Protein AF-A0A1B8X354-F1 (afdb_monomer)

pLDDT: mean 87.59, std 10.59, range [34.84, 97.19]

Foldseek 3Di:
DDDDDDLVLLLCLLVLLLVLLLLAQFWDDDPLFTDRPCLVLLVCLLVLCVPDPDLVNSLVSSLVSLVVCLVVDDPSSNRSSVSLNVVLVVLVVVDPDSVNSSVSSNSSSVSNSVLNVQLRVLVSPDPDLVSSLVSQLVVQCVSCVSNVNNVCSVVSSVSSSVSVVPHPPPD

Secondary structure (DSSP, 8-state):
-PPPPPHHHHHHHHHHHHHHHHTSPPPEEETTEEE-TTHHHHTTHHHHTTS-SSHHHHHHHHHHHHHHHGGGS-HHHHHHHHHHHHHHHHHHHH---HHHHHHHHHHHHHHHHHHHHHHHHHHHH-SSHHHHHHHHHHHHHHHHHTTT-GGGHHHHHHHHHHHHHT-TT--

Solvent-accessible surface area (backbone atoms only — not comparable to full-atom values): 9382 Å² total; per-residue (Å²): 133,88,83,82,71,54,56,68,58,47,35,50,36,54,52,53,12,53,58,43,45,69,40,38,61,58,60,41,79,58,87,80,39,38,45,43,88,64,48,80,75,52,69,55,53,70,53,37,51,64,76,36,90,53,36,61,58,6,49,53,44,28,53,50,58,54,55,65,45,45,93,76,41,56,75,41,49,29,51,23,47,52,50,48,53,51,51,48,54,49,42,61,71,75,34,89,48,45,61,56,31,42,49,52,53,50,49,27,53,48,49,21,53,48,53,53,54,49,51,24,50,43,62,45,73,39,95,43,72,65,54,31,51,53,52,49,41,54,55,45,36,63,59,26,53,77,41,79,39,56,87,51,33,66,61,52,40,54,57,56,53,46,37,62,73,72,42,92,80,79,118

Nearest PDB structures (foldseek):
  8hdu-assembly1_A  TM=3.606E-01  e=5.465E-01  synthetic construct
  2jsw-assembly1_A  TM=1.827E-01  e=2.491E+00  Mus musculus
  6gy8-assembly1_A  TM=2.038E-01  e=6.960E+00  Xenorhabdus nematophila ATCC 19061

Mean predicted aligned error: 5.33 Å

Radius of gyration: 16.47 Å; Cα contacts (8 Å, |Δi|>4): 166; chains: 1; bounding box: 39×31×46 Å

Sequence (171 aa):
MTVEFNRDELGSIVLDSYELMLEIPSPNKKGDKYEIPSRGKLKNLPEALREFVDPQSAILHFTKSASYFLPRSDAKLSDYLQMLLSKVQKIQREESDPEKARERIRYLIGYSNWSMDAVCNIFGMSASDQQVRERVHTMVNAELDLIDREKDVDIIVDKIMKWKSNNPRGR

Structure (mmCIF, N/CA/C/O backbone):
data_AF-A0A1B8X354-F1
#
_entry.id   AF-A0A1B8X354-F1
#
loop_
_atom_site.group_PDB
_atom_site.id
_atom_site.type_symbol
_atom_site.label_atom_id
_atom_site.label_alt_id
_atom_site.label_comp_id
_atom_site.label_asym_id
_atom_site.label_entity_id
_atom_site.label_seq_id
_atom_site.pdbx_PDB_ins_code
_atom_site.Cartn_x
_atom_site.Cartn_y
_atom_site.Cartn_z
_atom_site.occupancy
_atom_site.B_iso_or_equiv
_atom_site.auth_seq_id
_atom_site.auth_comp_id
_atom_site.auth_asym_id
_atom_site.auth_atom_id
_atom_site.pdbx_PDB_model_num
ATOM 1 N N . MET A 1 1 ? -7.377 -14.206 18.727 1.00 50.28 1 MET A N 1
ATOM 2 C CA . MET A 1 1 ? -8.469 -14.401 17.752 1.00 50.28 1 MET A CA 1
ATOM 3 C C . MET A 1 1 ? -7.932 -13.997 16.394 1.00 50.28 1 MET A C 1
ATOM 5 O O . MET A 1 1 ? -7.200 -13.019 16.339 1.00 50.28 1 MET A O 1
ATOM 9 N N . THR A 1 2 ? -8.209 -14.762 15.341 1.00 66.38 2 THR A N 1
ATOM 10 C CA . THR A 1 2 ? -7.849 -14.359 13.974 1.00 66.38 2 THR A CA 1
ATOM 11 C C . THR A 1 2 ? -8.878 -13.332 13.521 1.00 66.38 2 THR A C 1
ATOM 13 O O . THR A 1 2 ? -10.067 -13.634 13.524 1.00 66.38 2 THR A O 1
ATOM 16 N N . VAL A 1 3 ? -8.443 -12.111 13.212 1.00 79.94 3 VAL A N 1
ATOM 17 C CA . VAL A 1 3 ? -9.318 -11.098 12.611 1.00 79.94 3 VAL A CA 1
ATOM 18 C C . VAL A 1 3 ? -9.549 -11.490 11.155 1.00 79.94 3 VAL A C 1
ATOM 20 O O . VAL A 1 3 ? -8.589 -11.664 10.405 1.00 79.94 3 VAL A O 1
ATOM 23 N N . GLU A 1 4 ? -10.813 -11.643 10.773 1.00 83.69 4 GLU A N 1
ATOM 24 C CA . GLU A 1 4 ? -11.219 -11.913 9.396 1.00 83.69 4 GLU A CA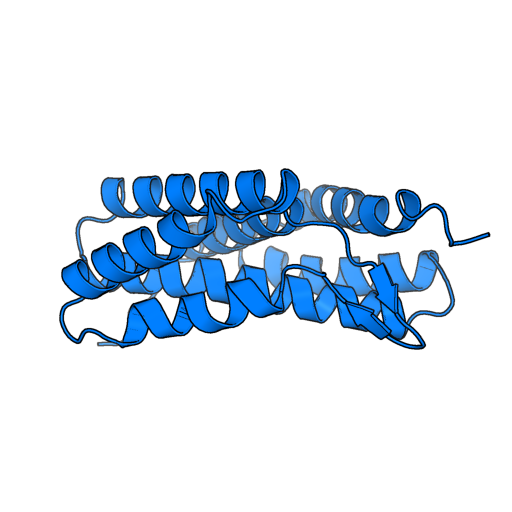 1
ATOM 25 C C . GLU A 1 4 ? -11.726 -10.626 8.745 1.00 83.69 4 GLU A C 1
ATOM 27 O O . GLU A 1 4 ? -12.476 -9.861 9.354 1.00 83.69 4 GLU A O 1
ATOM 32 N N . PHE A 1 5 ? -11.304 -10.394 7.503 1.00 87.75 5 PHE A N 1
ATOM 33 C CA . PHE A 1 5 ? -11.807 -9.309 6.672 1.00 87.75 5 PHE A CA 1
ATOM 34 C C . PHE A 1 5 ? -12.771 -9.874 5.650 1.00 87.75 5 PHE A C 1
ATOM 36 O O . PHE A 1 5 ? -12.454 -10.848 4.963 1.00 87.75 5 PHE A O 1
ATOM 43 N N . ASN A 1 6 ? -13.933 -9.244 5.519 1.00 90.75 6 ASN A N 1
ATOM 44 C CA . ASN A 1 6 ? -14.780 -9.535 4.375 1.00 90.75 6 ASN A CA 1
ATOM 45 C C . ASN A 1 6 ? -14.157 -8.950 3.091 1.00 90.75 6 ASN A C 1
ATOM 47 O O . ASN A 1 6 ? -13.206 -8.163 3.130 1.00 90.75 6 ASN A O 1
ATOM 51 N N . ARG A 1 7 ? -14.705 -9.344 1.939 1.00 89.62 7 ARG A N 1
ATOM 52 C CA . ARG A 1 7 ? -14.179 -8.950 0.627 1.00 89.62 7 ARG A CA 1
ATOM 53 C C . ARG A 1 7 ? -14.118 -7.433 0.432 1.00 89.62 7 ARG A C 1
ATOM 55 O O . ARG A 1 7 ? -13.118 -6.945 -0.082 1.00 89.62 7 ARG A O 1
ATOM 62 N N . ASP A 1 8 ? -15.135 -6.691 0.862 1.00 89.56 8 ASP A N 1
ATOM 63 C CA . ASP A 1 8 ? -15.172 -5.232 0.706 1.00 89.56 8 ASP A CA 1
ATOM 64 C C . ASP A 1 8 ? -14.124 -4.539 1.582 1.00 89.56 8 ASP A C 1
ATOM 66 O O . ASP A 1 8 ? -13.468 -3.588 1.151 1.00 89.56 8 ASP A O 1
ATOM 70 N N . GLU A 1 9 ? -13.923 -5.038 2.802 1.00 91.00 9 GLU A N 1
ATOM 71 C CA . GLU A 1 9 ? -12.893 -4.532 3.710 1.00 91.00 9 GLU A CA 1
ATOM 72 C C . GLU A 1 9 ? -11.497 -4.781 3.152 1.00 91.00 9 GLU A C 1
ATOM 74 O O . GLU A 1 9 ? -10.679 -3.861 3.103 1.00 91.00 9 GLU A O 1
ATOM 79 N N . LEU A 1 10 ? -11.244 -6.005 2.683 1.00 91.44 10 LEU A N 1
ATOM 80 C CA . LEU A 1 10 ? -9.996 -6.353 2.018 1.00 91.44 10 LEU A CA 1
ATOM 81 C C . LEU A 1 10 ? -9.802 -5.506 0.756 1.00 91.44 10 LEU A C 1
ATOM 83 O O . LEU A 1 10 ? -8.707 -5.004 0.517 1.00 91.44 10 LEU A O 1
ATOM 87 N N . GLY A 1 11 ? -10.877 -5.273 0.003 1.00 92.50 11 GLY A N 1
ATOM 88 C CA . GLY A 1 11 ? -10.856 -4.449 -1.193 1.00 92.50 11 GLY A CA 1
ATOM 89 C C . GLY A 1 11 ? -10.451 -3.006 -0.917 1.00 92.50 11 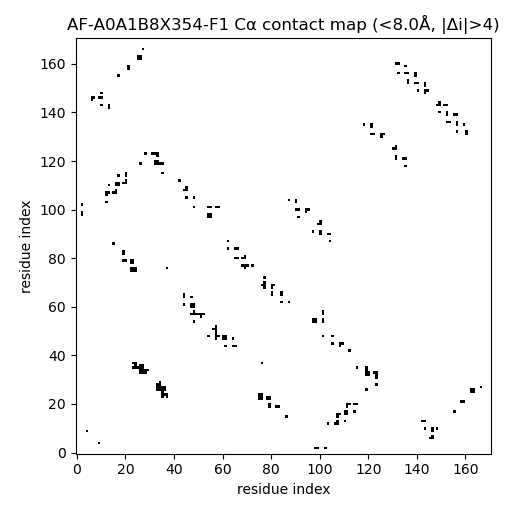GLY A C 1
ATOM 90 O O . GLY A 1 11 ? -9.598 -2.465 -1.620 1.00 92.50 11 GLY A O 1
ATOM 91 N N . SER A 1 12 ? -10.986 -2.396 0.147 1.00 92.75 12 SER A N 1
ATOM 92 C CA . SER A 1 12 ? -10.541 -1.065 0.579 1.00 92.75 12 SER A CA 1
ATOM 93 C C . SER A 1 12 ? -9.066 -1.075 0.961 1.00 92.75 12 SER A C 1
ATOM 95 O O . SER A 1 12 ? -8.343 -0.176 0.549 1.00 92.75 12 SER A O 1
ATOM 97 N N . ILE A 1 13 ? -8.604 -2.081 1.711 1.00 94.00 13 ILE A N 1
ATOM 98 C CA . ILE A 1 13 ? -7.211 -2.163 2.172 1.00 94.00 13 ILE A CA 1
ATOM 99 C C . ILE A 1 13 ? -6.240 -2.275 0.992 1.00 94.00 13 ILE A C 1
ATOM 101 O O . ILE A 1 13 ? -5.243 -1.555 0.960 1.00 94.00 13 ILE A O 1
ATOM 105 N N . VAL A 1 14 ? -6.523 -3.152 0.027 1.00 94.00 14 VAL A N 1
ATOM 106 C CA . VAL A 1 14 ? -5.663 -3.366 -1.146 1.00 94.00 14 VAL A CA 1
ATOM 107 C C . VAL A 1 14 ? -5.589 -2.093 -1.988 1.00 94.00 14 VAL A C 1
ATOM 109 O O . VAL A 1 14 ? -4.489 -1.627 -2.286 1.00 94.00 14 VAL A O 1
ATOM 112 N N . LEU A 1 15 ? -6.724 -1.462 -2.301 1.00 94.62 15 LEU A N 1
ATOM 113 C CA . LEU A 1 15 ? -6.738 -0.211 -3.068 1.00 94.62 15 LEU A CA 1
ATOM 114 C C . LEU A 1 15 ? -6.033 0.929 -2.320 1.00 94.62 15 LEU A C 1
ATOM 116 O O . LEU A 1 15 ? -5.180 1.612 -2.891 1.00 94.62 15 LEU A O 1
ATOM 120 N N . ASP A 1 16 ? -6.313 1.083 -1.024 1.00 95.38 16 ASP A N 1
ATOM 121 C CA . ASP A 1 16 ? -5.656 2.066 -0.165 1.00 95.38 16 ASP A CA 1
ATOM 122 C C . ASP A 1 16 ? -4.135 1.842 -0.108 1.00 95.38 16 ASP A C 1
ATOM 124 O O . ASP A 1 16 ? -3.370 2.808 -0.042 1.00 95.38 16 ASP A O 1
ATOM 128 N N . SER A 1 17 ? -3.681 0.586 -0.164 1.00 95.06 17 SER A N 1
ATOM 129 C CA . SER A 1 17 ? -2.258 0.241 -0.179 1.00 95.06 17 SER A CA 1
ATOM 130 C C . SER A 1 17 ? -1.571 0.632 -1.487 1.00 95.06 17 SER A C 1
ATOM 132 O O . SER A 1 17 ? -0.446 1.127 -1.444 1.00 95.06 17 SER A O 1
ATOM 134 N N . TYR A 1 18 ? -2.252 0.498 -2.630 1.00 94.62 18 TYR A N 1
ATOM 135 C CA . TYR A 1 18 ? -1.737 0.938 -3.926 1.00 94.62 18 TYR A CA 1
ATOM 136 C C . TYR A 1 18 ? -1.683 2.456 -4.032 1.00 94.62 18 TYR A C 1
ATOM 138 O O . TYR A 1 18 ? -0.686 2.997 -4.503 1.00 94.62 18 TYR A O 1
ATOM 146 N N . GLU A 1 19 ? -2.713 3.161 -3.562 1.00 93.94 19 GLU A N 1
ATOM 147 C CA . GLU A 1 19 ? -2.678 4.623 -3.472 1.00 93.94 19 GLU A CA 1
ATOM 148 C C . GLU A 1 19 ? -1.506 5.095 -2.615 1.00 93.94 19 GLU A C 1
ATOM 150 O O . GLU A 1 19 ? -0.743 5.964 -3.031 1.00 93.94 19 GLU A O 1
ATOM 155 N N . LEU A 1 20 ? -1.325 4.466 -1.451 1.00 92.75 20 LEU A N 1
ATOM 156 C CA . LEU A 1 20 ? -0.224 4.774 -0.554 1.00 92.75 20 LEU A CA 1
ATOM 157 C C . LEU A 1 20 ? 1.131 4.496 -1.216 1.00 92.75 20 LEU A C 1
ATOM 159 O O . LEU A 1 20 ? 2.023 5.341 -1.183 1.00 92.75 20 LEU A O 1
ATOM 163 N N . MET A 1 21 ? 1.282 3.324 -1.833 1.00 91.50 21 MET A N 1
ATOM 164 C CA . MET A 1 21 ? 2.488 2.939 -2.555 1.00 91.50 21 MET A CA 1
ATOM 165 C C . MET A 1 21 ? 2.844 3.984 -3.616 1.00 91.50 21 MET A C 1
ATOM 167 O O . MET A 1 21 ? 4.006 4.359 -3.724 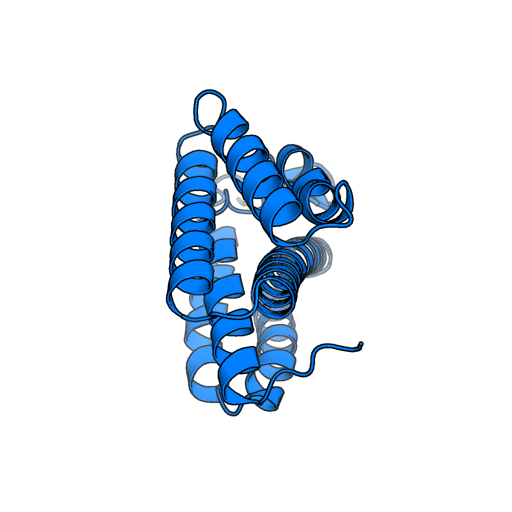1.00 91.50 21 MET A O 1
ATOM 171 N N . LEU A 1 22 ? 1.868 4.470 -4.385 1.00 91.19 22 LEU A N 1
ATOM 172 C CA . LEU A 1 22 ? 2.091 5.392 -5.500 1.00 91.19 22 LEU A CA 1
ATOM 173 C C . LEU A 1 22 ? 2.624 6.773 -5.082 1.00 91.19 22 LEU A C 1
ATOM 175 O O . LEU A 1 22 ? 3.210 7.461 -5.921 1.00 91.19 22 LEU A O 1
ATOM 179 N N . GLU A 1 23 ? 2.485 7.153 -3.809 1.00 89.69 23 GLU A N 1
ATOM 180 C CA . GLU A 1 23 ? 3.042 8.401 -3.272 1.00 89.69 23 GLU A CA 1
ATOM 181 C C . GLU A 1 23 ? 4.510 8.307 -2.847 1.00 89.69 23 GLU A C 1
ATOM 183 O O . GLU A 1 23 ? 5.165 9.335 -2.657 1.00 89.69 23 GLU A O 1
ATOM 188 N N . ILE A 1 24 ? 5.067 7.100 -2.716 1.00 87.56 24 ILE A N 1
ATOM 189 C CA . ILE A 1 24 ? 6.478 6.949 -2.360 1.00 87.56 24 ILE A CA 1
ATOM 190 C C . ILE A 1 24 ? 7.393 7.434 -3.502 1.00 87.56 24 ILE A C 1
ATOM 192 O O . ILE A 1 24 ? 7.005 7.377 -4.674 1.00 87.56 24 ILE A O 1
ATOM 196 N N . PRO A 1 25 ? 8.637 7.885 -3.216 1.00 84.56 25 PRO A N 1
ATOM 197 C CA . PRO A 1 25 ? 9.620 8.100 -4.271 1.00 84.56 25 PRO A CA 1
ATOM 198 C C . PRO A 1 25 ? 9.733 6.903 -5.223 1.00 84.56 25 PRO A C 1
ATOM 200 O O . PRO A 1 25 ? 9.922 5.768 -4.782 1.00 84.56 25 PRO A O 1
ATOM 203 N N . SER A 1 26 ? 9.668 7.170 -6.529 1.00 86.81 26 SER A N 1
ATOM 204 C CA . SER A 1 26 ? 9.757 6.135 -7.560 1.00 86.81 26 SER A CA 1
ATOM 205 C C . SER A 1 26 ? 11.046 5.306 -7.427 1.00 86.81 26 SER A C 1
ATOM 207 O O . SER A 1 26 ? 12.102 5.875 -7.117 1.00 86.81 26 SER A O 1
ATOM 209 N N . PRO A 1 27 ? 11.005 3.990 -7.714 1.00 89.19 27 PRO A N 1
ATOM 210 C CA . PRO A 1 27 ? 12.194 3.146 -7.701 1.00 89.19 27 PRO A CA 1
ATOM 211 C C . PRO A 1 27 ? 13.308 3.682 -8.610 1.00 89.19 27 PRO A C 1
ATOM 213 O O . PRO A 1 27 ? 13.079 4.031 -9.771 1.00 89.19 27 PRO A O 1
ATOM 216 N N . ASN A 1 28 ? 14.539 3.688 -8.102 1.00 87.19 28 ASN A N 1
ATOM 217 C CA . ASN A 1 28 ? 15.731 4.091 -8.842 1.00 87.19 28 ASN A CA 1
ATOM 218 C C . ASN A 1 28 ? 16.653 2.904 -9.083 1.00 87.19 28 ASN A C 1
ATOM 220 O O . ASN A 1 28 ? 16.858 2.075 -8.196 1.00 87.19 28 ASN A O 1
ATOM 224 N N . LYS A 1 29 ? 17.255 2.850 -10.274 1.00 85.75 29 LYS A N 1
ATOM 225 C CA . LYS A 1 29 ? 18.262 1.838 -10.588 1.00 85.75 29 LYS A CA 1
ATOM 226 C C . LYS A 1 29 ? 19.569 2.152 -9.854 1.00 85.75 29 LYS A C 1
ATOM 228 O O . LYS A 1 29 ? 20.109 3.253 -9.977 1.00 85.75 29 LYS A O 1
ATOM 233 N N . LYS A 1 30 ? 20.090 1.174 -9.119 1.00 82.25 30 LYS A N 1
ATOM 234 C CA . LYS A 1 30 ? 21.356 1.225 -8.386 1.00 82.25 30 LYS A CA 1
ATOM 235 C C . LYS A 1 30 ? 22.128 -0.068 -8.652 1.00 82.25 30 LYS A C 1
ATOM 237 O O . LYS A 1 30 ? 21.848 -1.114 -8.072 1.00 82.25 30 LYS A O 1
ATOM 242 N N . GLY A 1 31 ? 23.083 0.004 -9.580 1.00 81.19 31 GLY A N 1
ATOM 243 C CA . GLY A 1 31 ? 23.721 -1.190 -10.141 1.00 81.19 31 GLY A CA 1
ATOM 2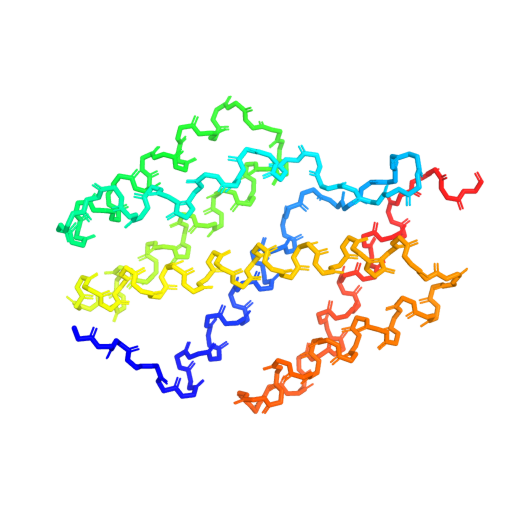44 C C . GLY A 1 31 ? 22.703 -2.037 -10.910 1.00 81.19 31 GLY A C 1
ATOM 245 O O . GLY A 1 31 ? 21.972 -1.508 -11.750 1.00 81.19 31 GLY A O 1
ATOM 246 N N . ASP A 1 32 ? 22.618 -3.324 -10.574 1.00 78.12 32 ASP A N 1
ATOM 247 C CA . ASP A 1 32 ? 21.711 -4.287 -11.219 1.00 78.12 32 ASP A CA 1
ATOM 248 C C . ASP A 1 32 ? 20.328 -4.380 -10.556 1.00 78.12 32 ASP A C 1
ATOM 250 O O . ASP A 1 32 ? 19.494 -5.187 -10.962 1.00 78.12 32 ASP A O 1
ATOM 254 N N . LYS A 1 33 ? 20.064 -3.571 -9.522 1.00 85.44 33 LYS A N 1
ATOM 255 C CA . LYS A 1 33 ? 18.816 -3.621 -8.751 1.00 85.44 33 LYS A CA 1
ATOM 256 C C . LYS A 1 33 ? 18.080 -2.291 -8.789 1.00 85.44 33 LYS A C 1
ATOM 258 O O . LYS A 1 33 ? 18.694 -1.231 -8.892 1.00 85.44 33 LYS A O 1
ATOM 263 N N . TYR A 1 34 ? 16.758 -2.353 -8.687 1.00 89.31 34 TYR A N 1
ATOM 264 C CA . TYR A 1 34 ? 15.938 -1.185 -8.390 1.00 89.31 34 TYR A CA 1
ATOM 265 C C . TYR A 1 34 ? 15.709 -1.106 -6.884 1.00 89.31 34 TYR A C 1
ATOM 267 O O . TYR A 1 34 ? 15.432 -2.113 -6.238 1.00 89.31 34 TYR A O 1
ATOM 275 N N . GLU A 1 35 ? 15.837 0.093 -6.329 1.00 88.75 35 GLU A N 1
ATOM 276 C CA . GLU A 1 35 ? 15.626 0.366 -4.911 1.00 88.75 35 GLU A CA 1
ATOM 277 C C . GLU A 1 35 ? 14.765 1.620 -4.756 1.00 88.75 35 GLU A C 1
ATOM 279 O O . GLU A 1 35 ? 14.942 2.605 -5.478 1.00 88.75 35 GLU A O 1
ATOM 284 N N . ILE A 1 36 ? 13.869 1.619 -3.771 1.00 86.81 36 ILE A N 1
ATOM 285 C CA . ILE A 1 36 ? 13.207 2.844 -3.321 1.00 86.81 36 ILE A CA 1
ATOM 286 C C . ILE A 1 36 ? 14.083 3.475 -2.227 1.00 86.81 36 ILE A C 1
ATOM 288 O O . ILE A 1 36 ? 14.260 2.857 -1.172 1.00 86.81 36 ILE A O 1
ATOM 292 N N . PRO A 1 37 ? 14.619 4.698 -2.419 1.00 80.12 37 PRO A N 1
ATOM 293 C CA . PRO A 1 37 ? 15.579 5.309 -1.489 1.00 80.12 37 PRO A CA 1
ATOM 294 C C . PRO A 1 37 ? 15.098 5.363 -0.032 1.00 80.12 37 PRO A C 1
ATOM 296 O O . PRO A 1 37 ? 15.878 5.193 0.906 1.00 80.12 37 PRO A O 1
ATOM 299 N N . SER A 1 38 ? 13.794 5.553 0.159 1.00 78.50 38 SER A N 1
ATOM 300 C CA . SER A 1 38 ? 13.167 5.711 1.472 1.00 78.50 38 SER A CA 1
ATOM 301 C C . SER A 1 38 ? 12.674 4.399 2.094 1.00 78.50 38 SER A C 1
ATOM 303 O O . SER A 1 38 ? 12.261 4.393 3.255 1.00 78.50 38 SER A O 1
ATOM 305 N N . ARG A 1 39 ? 12.789 3.260 1.392 1.00 81.00 39 ARG A N 1
ATOM 306 C CA . ARG A 1 39 ? 12.327 1.939 1.862 1.00 81.00 39 ARG A CA 1
ATOM 307 C C . ARG A 1 39 ? 12.933 1.547 3.206 1.00 81.00 39 ARG A C 1
ATOM 309 O O . ARG A 1 39 ? 12.232 1.049 4.086 1.00 81.00 39 ARG A O 1
ATOM 316 N N . GLY A 1 40 ? 14.223 1.829 3.394 1.00 75.38 40 GLY A N 1
ATOM 317 C CA . GLY A 1 40 ? 14.947 1.517 4.627 1.00 75.38 40 GLY A CA 1
ATOM 318 C C . GLY A 1 40 ? 14.414 2.241 5.868 1.00 75.38 40 GLY A C 1
ATOM 319 O O . GLY A 1 40 ? 14.564 1.719 6.970 1.00 75.38 40 GLY A O 1
ATOM 320 N N . LYS A 1 41 ? 13.762 3.400 5.696 1.00 75.06 41 LYS A N 1
ATOM 321 C CA . LYS A 1 41 ? 13.118 4.157 6.783 1.00 75.06 41 LYS A CA 1
ATOM 322 C C . LYS A 1 41 ? 11.742 3.586 7.146 1.00 75.06 41 LYS A C 1
ATOM 324 O O . LYS A 1 41 ? 11.321 3.699 8.289 1.00 75.06 41 LYS A O 1
ATOM 329 N N . LEU A 1 42 ? 11.068 2.939 6.193 1.00 78.06 42 LEU A N 1
ATOM 330 C CA . LEU A 1 42 ? 9.720 2.385 6.362 1.00 78.06 42 LEU A CA 1
ATOM 331 C C . LEU A 1 42 ? 9.709 0.934 6.860 1.00 78.06 42 LEU A C 1
ATOM 333 O O . LEU A 1 42 ? 8.698 0.472 7.378 1.00 78.06 42 LEU A O 1
ATOM 337 N N . LYS A 1 43 ? 10.821 0.200 6.731 1.00 73.56 43 LYS A N 1
ATOM 338 C CA . LYS A 1 43 ? 10.889 -1.237 7.059 1.00 73.56 43 LYS A CA 1
ATOM 339 C C . LYS A 1 43 ? 10.534 -1.580 8.515 1.00 73.56 43 LYS A C 1
ATOM 341 O O . LYS A 1 43 ? 10.093 -2.690 8.772 1.00 73.56 43 LYS A O 1
ATOM 346 N N . ASN A 1 44 ? 10.710 -0.634 9.439 1.00 76.25 44 ASN A N 1
ATOM 347 C CA . ASN A 1 44 ? 10.441 -0.831 10.867 1.00 76.25 44 ASN A CA 1
ATOM 348 C C . ASN A 1 44 ? 9.005 -0.445 11.263 1.00 76.25 44 ASN A C 1
ATOM 350 O O . ASN A 1 44 ? 8.592 -0.706 12.387 1.00 76.25 44 ASN A O 1
ATOM 354 N N . LEU A 1 45 ? 8.237 0.183 10.365 1.00 80.00 45 LEU A N 1
ATOM 355 C CA . LEU A 1 45 ? 6.863 0.600 10.647 1.00 80.00 45 LEU A CA 1
ATOM 356 C C . LEU A 1 45 ? 5.938 -0.569 11.039 1.00 80.00 45 LEU A C 1
ATOM 358 O O . LEU A 1 45 ? 5.165 -0.397 11.977 1.00 80.00 45 LEU A O 1
ATOM 362 N N . PRO A 1 46 ? 6.022 -1.762 10.416 1.00 82.25 46 PRO A N 1
ATOM 363 C CA . PRO 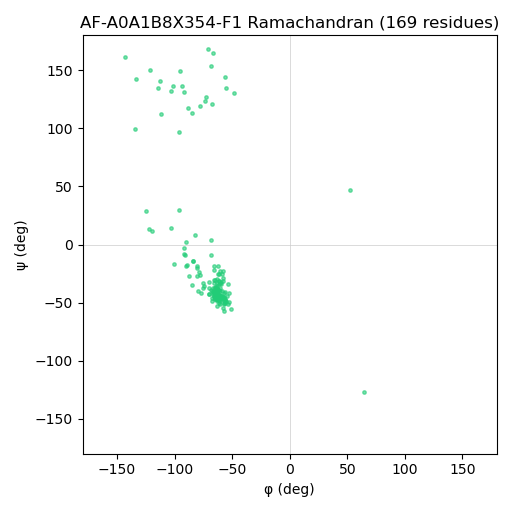A 1 46 ? 5.264 -2.924 10.880 1.00 82.25 46 PRO A CA 1
ATOM 364 C C . PRO A 1 46 ? 5.623 -3.366 12.305 1.00 82.25 46 PRO A C 1
ATOM 366 O O . PRO A 1 46 ? 4.747 -3.819 13.036 1.00 82.25 46 PRO A O 1
ATOM 369 N N . GLU A 1 47 ? 6.885 -3.219 12.719 1.00 81.69 47 GLU A N 1
ATOM 370 C CA . GLU A 1 47 ? 7.323 -3.603 14.069 1.00 81.69 47 GLU A CA 1
ATOM 371 C C . GLU A 1 47 ? 6.746 -2.672 15.140 1.00 81.69 47 GLU A C 1
ATOM 373 O O . GLU A 1 47 ? 6.369 -3.131 16.216 1.00 81.69 47 GLU A O 1
ATOM 378 N N . ALA A 1 48 ? 6.547 -1.392 14.812 1.00 83.44 48 ALA A N 1
ATOM 379 C CA . ALA A 1 48 ? 5.893 -0.432 15.702 1.00 83.44 48 ALA A CA 1
ATOM 380 C C . ALA A 1 48 ? 4.445 -0.834 16.071 1.00 83.44 48 ALA A C 1
ATOM 382 O O . ALA A 1 48 ? 3.941 -0.419 17.111 1.00 83.44 48 ALA A O 1
ATOM 383 N N . LEU A 1 49 ? 3.776 -1.666 15.257 1.00 85.94 49 LEU A N 1
ATOM 384 C CA . LEU A 1 49 ? 2.451 -2.225 15.573 1.00 85.94 49 LEU A CA 1
ATOM 385 C C . LEU A 1 49 ? 2.504 -3.481 16.454 1.00 85.94 49 LEU A C 1
ATOM 387 O O . LEU A 1 49 ? 1.468 -3.899 16.968 1.00 85.94 49 LEU A O 1
ATOM 391 N N . ARG A 1 50 ? 3.676 -4.107 16.603 1.00 84.00 50 ARG A N 1
ATOM 392 C CA . ARG A 1 50 ? 3.869 -5.346 17.376 1.00 84.00 50 ARG A CA 1
ATOM 393 C C . ARG A 1 50 ? 4.453 -5.111 18.763 1.00 84.00 50 ARG A C 1
ATOM 395 O O . ARG A 1 50 ? 4.381 -6.002 19.600 1.00 84.00 50 ARG A O 1
ATOM 402 N N . GLU A 1 51 ? 5.028 -3.936 18.999 1.00 85.94 51 GLU A N 1
ATOM 403 C CA . GLU A 1 51 ? 5.736 -3.611 20.241 1.00 85.94 51 GLU A CA 1
ATOM 404 C C . GLU A 1 51 ? 4.826 -3.631 21.482 1.00 85.94 51 GLU A C 1
ATOM 406 O O . GLU A 1 51 ? 5.275 -3.968 22.575 1.00 85.94 51 GLU A O 1
ATOM 411 N N . PHE A 1 52 ? 3.534 -3.330 21.315 1.00 87.62 52 PHE A N 1
ATOM 412 C CA . PHE A 1 52 ? 2.567 -3.273 22.411 1.00 87.62 52 PHE A CA 1
ATOM 413 C C . PHE A 1 52 ? 1.507 -4.369 22.281 1.00 87.62 52 PHE A C 1
ATOM 415 O O . PHE A 1 52 ? 0.917 -4.565 21.218 1.00 87.62 52 PHE A O 1
ATOM 422 N N . VAL A 1 53 ? 1.228 -5.048 23.401 1.00 87.19 53 VAL A N 1
ATOM 423 C CA . VAL A 1 53 ? 0.151 -6.050 23.496 1.00 87.19 53 VAL A CA 1
ATOM 424 C C . VAL A 1 53 ? -1.212 -5.383 23.304 1.00 87.19 53 VAL A C 1
ATOM 426 O O . VAL A 1 53 ? -2.033 -5.886 22.538 1.00 87.19 53 VAL A O 1
ATOM 429 N N . ASP A 1 54 ? -1.418 -4.237 23.962 1.00 92.12 54 ASP A N 1
ATOM 430 C CA . ASP A 1 54 ? -2.631 -3.427 23.843 1.00 92.12 54 ASP A CA 1
ATOM 431 C C . ASP A 1 54 ? -2.743 -2.803 22.434 1.00 92.12 54 ASP A C 1
ATOM 433 O O . ASP A 1 54 ? -1.850 -2.043 22.033 1.00 92.12 54 ASP A O 1
ATOM 437 N N . PRO A 1 55 ? -3.818 -3.082 21.670 1.00 91.62 55 PRO A N 1
ATOM 438 C CA . PRO A 1 55 ? -3.921 -2.634 20.283 1.00 91.62 55 PRO A CA 1
ATOM 439 C C . PRO A 1 55 ? -3.984 -1.116 20.139 1.00 91.62 55 PRO A C 1
ATOM 441 O O . PRO A 1 55 ? -3.374 -0.559 19.227 1.00 91.62 55 PRO A O 1
ATOM 444 N N . GLN A 1 56 ? -4.659 -0.427 21.060 1.00 91.06 56 GLN A N 1
ATOM 445 C CA . GLN A 1 56 ? -4.771 1.029 21.015 1.00 91.06 56 GLN A CA 1
ATOM 446 C C . GLN A 1 56 ? -3.407 1.696 21.233 1.00 91.06 56 GLN A C 1
ATOM 448 O O . GLN A 1 56 ? -3.034 2.626 20.513 1.00 91.06 56 GLN A O 1
ATOM 453 N N . SER A 1 57 ? -2.629 1.183 22.185 1.00 91.94 57 SER A N 1
ATOM 454 C CA . SER A 1 57 ? -1.257 1.613 22.447 1.00 91.94 57 SER A CA 1
ATOM 455 C C . SER A 1 57 ? -0.339 1.325 21.263 1.00 91.94 57 SER A C 1
ATOM 457 O O . SER A 1 57 ? 0.465 2.187 20.906 1.00 91.94 57 SER A O 1
ATOM 459 N N . ALA A 1 58 ? -0.496 0.176 20.599 1.00 92.25 58 ALA A N 1
ATOM 460 C CA . ALA A 1 58 ? 0.254 -0.155 19.389 1.00 92.25 58 ALA A CA 1
ATOM 461 C C . ALA A 1 58 ? -0.027 0.838 18.250 1.00 92.25 58 ALA A C 1
ATOM 463 O O . ALA A 1 58 ? 0.904 1.343 17.625 1.00 92.25 58 ALA A O 1
ATOM 464 N N . ILE A 1 59 ? -1.295 1.190 18.014 1.00 92.19 59 ILE A N 1
ATOM 465 C CA . ILE A 1 59 ? -1.675 2.171 16.985 1.00 92.19 59 ILE A CA 1
ATOM 466 C C . ILE A 1 59 ? -1.156 3.573 17.342 1.00 92.19 59 ILE A C 1
ATOM 468 O O . ILE A 1 59 ? -0.636 4.296 16.485 1.00 92.19 59 ILE A O 1
ATOM 472 N N . LEU A 1 60 ? -1.240 3.974 18.614 1.00 92.44 60 LEU A N 1
ATOM 473 C CA . LEU A 1 60 ? -0.689 5.249 19.074 1.00 92.44 60 LEU A CA 1
ATOM 474 C C . LEU A 1 60 ? 0.837 5.299 18.914 1.00 92.44 60 LEU A C 1
ATOM 476 O O . LEU A 1 60 ? 1.390 6.318 18.503 1.00 92.44 60 LEU A O 1
ATOM 480 N N . HIS A 1 61 ? 1.532 4.212 19.237 1.00 91.44 61 HIS A N 1
ATOM 481 C CA . HIS A 1 61 ? 2.973 4.133 19.051 1.00 91.44 61 HIS A CA 1
ATOM 482 C C . HIS A 1 61 ? 3.339 4.181 17.564 1.00 91.44 61 HIS A C 1
ATOM 484 O O . HIS A 1 61 ? 4.197 4.966 17.165 1.00 91.44 61 HIS A O 1
ATOM 490 N N . PHE A 1 62 ? 2.624 3.430 16.728 1.00 92.12 62 PHE A N 1
ATOM 491 C CA . PHE A 1 62 ? 2.776 3.458 15.281 1.00 92.12 62 PHE A CA 1
ATOM 492 C C . PHE A 1 62 ? 2.648 4.873 14.700 1.00 92.12 62 PHE A C 1
ATOM 494 O O . PHE A 1 62 ? 3.532 5.330 13.973 1.00 92.12 62 PHE A O 1
ATOM 501 N N . THR A 1 63 ? 1.579 5.594 15.045 1.00 92.00 63 THR A N 1
ATOM 502 C CA . THR A 1 63 ? 1.343 6.961 14.549 1.00 92.00 63 THR A CA 1
ATOM 503 C C . THR A 1 63 ? 2.433 7.929 15.003 1.00 92.00 63 THR A C 1
ATOM 505 O O . THR A 1 63 ? 2.891 8.745 14.199 1.00 92.00 63 THR A O 1
ATOM 508 N N . LYS A 1 64 ? 2.919 7.813 16.246 1.00 89.31 64 LYS A N 1
ATOM 509 C CA . LYS A 1 64 ? 4.070 8.588 16.742 1.00 89.31 64 LYS A CA 1
ATOM 510 C C . LYS A 1 64 ? 5.344 8.276 15.958 1.00 89.31 64 LYS A C 1
ATOM 512 O O . LYS A 1 64 ? 6.022 9.202 15.517 1.00 89.31 64 LYS A O 1
ATOM 517 N N . SER A 1 65 ? 5.636 6.997 15.740 1.00 87.50 65 SER A N 1
ATOM 518 C CA . SER A 1 65 ? 6.813 6.538 14.999 1.00 87.50 65 SER A CA 1
ATOM 519 C C . SER A 1 65 ? 6.784 6.984 13.536 1.00 87.50 65 SER A C 1
ATOM 521 O O . SER A 1 65 ? 7.787 7.481 13.033 1.00 87.50 65 SER A O 1
ATOM 523 N N . ALA A 1 66 ? 5.634 6.915 12.862 1.00 87.31 66 ALA A N 1
ATOM 524 C CA . ALA A 1 66 ? 5.474 7.444 11.507 1.00 87.31 66 ALA A CA 1
ATOM 525 C C . ALA A 1 66 ? 5.621 8.978 11.466 1.00 87.31 66 ALA A C 1
ATOM 527 O O . ALA A 1 66 ? 6.347 9.511 10.624 1.00 87.31 66 ALA A O 1
ATOM 528 N N . SER A 1 67 ? 5.007 9.690 12.417 1.00 86.31 67 SER A N 1
ATOM 529 C CA . SER A 1 67 ? 5.072 11.158 12.504 1.00 86.31 67 SER A CA 1
ATOM 530 C C . SER A 1 67 ? 6.481 11.674 12.799 1.00 86.31 67 SER A C 1
ATOM 532 O O . SER A 1 67 ? 6.858 12.744 12.330 1.00 86.31 67 SER A O 1
ATOM 534 N N . TYR A 1 68 ? 7.294 10.903 13.526 1.00 83.75 68 TYR A N 1
ATOM 535 C CA . TYR A 1 68 ? 8.694 11.233 13.797 1.00 83.75 68 TYR A CA 1
ATOM 536 C C . TYR A 1 68 ? 9.526 11.403 12.518 1.00 83.75 68 TYR A C 1
ATOM 538 O O . TYR A 1 68 ? 10.459 12.210 12.483 1.00 83.75 68 TYR A O 1
ATOM 546 N N . PHE A 1 69 ? 9.191 10.670 11.451 1.00 78.06 69 PHE A N 1
ATOM 547 C CA . PHE A 1 69 ? 9.916 10.746 10.186 1.00 78.06 69 PHE A CA 1
ATOM 548 C C . PHE A 1 69 ? 9.522 11.949 9.320 1.00 78.06 69 PHE A C 1
ATOM 550 O O . PHE A 1 69 ? 10.343 12.356 8.499 1.00 78.06 69 PHE A O 1
ATOM 557 N N . LEU A 1 70 ? 8.346 12.559 9.527 1.00 78.19 70 LEU A N 1
ATOM 558 C CA . LEU A 1 70 ? 7.864 13.712 8.746 1.00 78.19 70 LEU A CA 1
ATOM 559 C C . LEU A 1 70 ? 8.887 14.862 8.657 1.00 78.19 70 LEU A C 1
ATOM 561 O O . LEU A 1 70 ? 9.292 15.197 7.544 1.00 78.19 70 LEU A O 1
ATOM 565 N N . PRO A 1 71 ? 9.406 15.428 9.768 1.00 68.12 71 PRO A N 1
ATOM 566 C CA . PRO A 1 71 ? 10.340 16.559 9.704 1.00 68.12 71 PRO A CA 1
ATOM 567 C C . PRO A 1 71 ? 11.716 16.214 9.109 1.00 68.12 71 PRO A C 1
ATOM 569 O O . PRO A 1 71 ? 12.530 17.105 8.890 1.00 68.12 71 PRO A O 1
ATOM 572 N N . ARG A 1 72 ? 12.014 14.928 8.879 1.00 68.25 72 ARG A N 1
ATOM 573 C CA . ARG A 1 72 ? 13.313 14.426 8.386 1.00 68.25 72 ARG A CA 1
ATOM 574 C C . ARG A 1 72 ? 13.189 13.682 7.054 1.00 68.25 72 ARG A C 1
ATOM 576 O O . ARG A 1 72 ? 14.108 12.963 6.638 1.00 68.25 72 ARG A O 1
ATOM 583 N N . SER A 1 73 ? 12.026 13.791 6.429 1.00 76.31 73 SER A N 1
ATOM 584 C CA . SER A 1 73 ? 11.702 13.153 5.164 1.00 76.31 73 SER A CA 1
ATOM 585 C C . SER A 1 73 ? 11.945 14.114 4.004 1.00 76.31 73 SER A C 1
ATOM 587 O O . SER A 1 73 ? 11.853 15.330 4.161 1.00 76.31 73 SER A O 1
ATOM 589 N N . ASP A 1 74 ? 12.311 13.573 2.842 1.00 81.56 74 ASP A N 1
ATOM 590 C CA . ASP A 1 74 ? 12.202 14.336 1.599 1.00 81.56 74 ASP A CA 1
ATOM 591 C C . ASP A 1 74 ? 10.720 14.601 1.275 1.00 81.56 74 ASP A C 1
ATOM 593 O O . ASP A 1 74 ? 9.834 13.972 1.856 1.00 81.56 74 ASP A O 1
ATOM 597 N N . ALA A 1 75 ? 10.443 15.533 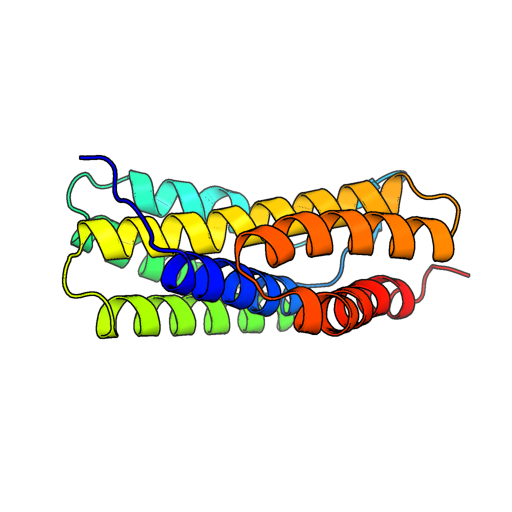0.356 1.00 81.12 75 ALA A N 1
ATOM 598 C CA . ALA A 1 75 ? 9.075 15.957 0.045 1.00 81.12 75 ALA A CA 1
ATOM 599 C C . ALA A 1 75 ? 8.144 14.777 -0.295 1.00 81.12 75 ALA A C 1
ATOM 601 O O . ALA A 1 75 ? 7.032 14.711 0.215 1.00 81.12 75 ALA A O 1
ATOM 602 N N . LYS A 1 76 ? 8.625 13.798 -1.071 1.00 81.38 76 LYS A N 1
ATOM 603 C CA . LYS A 1 76 ? 7.812 12.652 -1.493 1.00 81.38 76 LYS A CA 1
ATOM 604 C C . LYS A 1 76 ? 7.600 11.623 -0.384 1.00 81.38 76 LYS A C 1
ATOM 606 O O . LYS A 1 76 ? 6.516 11.070 -0.243 1.00 81.38 76 LYS A O 1
ATOM 611 N N . LEU A 1 77 ? 8.605 11.383 0.454 1.00 84.88 77 LEU A N 1
ATOM 612 C CA . LEU A 1 77 ? 8.425 10.575 1.658 1.00 84.88 77 LEU A CA 1
ATOM 613 C C . LEU A 1 77 ? 7.477 11.261 2.661 1.00 84.88 77 LEU A C 1
ATOM 615 O O . LEU A 1 77 ? 6.735 10.564 3.350 1.00 84.88 77 LEU A O 1
ATOM 619 N N . SER A 1 78 ? 7.468 12.594 2.730 1.00 87.25 78 SER A N 1
ATOM 620 C CA . SER A 1 78 ? 6.49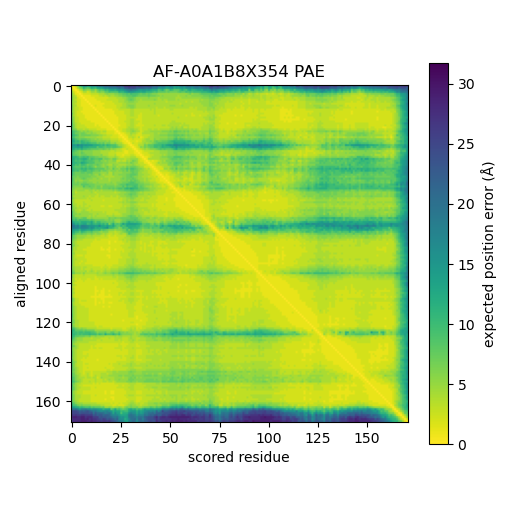4 13.348 3.528 1.00 87.25 78 SER A CA 1
ATOM 621 C C . SER A 1 78 ? 5.068 13.121 3.018 1.00 87.25 78 SER A C 1
ATOM 623 O O . SER A 1 78 ? 4.204 12.778 3.822 1.00 87.25 78 SER A O 1
ATOM 625 N N . ASP A 1 79 ? 4.838 13.208 1.700 1.00 89.38 79 ASP A N 1
ATOM 626 C CA . ASP A 1 79 ? 3.531 12.935 1.074 1.00 89.38 79 ASP A CA 1
ATOM 627 C C . ASP A 1 79 ? 3.026 11.525 1.431 1.00 89.38 79 ASP A C 1
ATOM 629 O O . ASP A 1 79 ? 1.908 11.360 1.927 1.00 89.38 79 ASP A O 1
ATOM 633 N N . TYR A 1 80 ? 3.891 10.514 1.280 1.00 90.69 80 TYR A N 1
ATOM 634 C CA . TYR A 1 80 ? 3.603 9.134 1.679 1.00 90.69 80 TYR A CA 1
ATOM 635 C C . TYR A 1 80 ? 3.207 9.030 3.159 1.00 90.69 80 TYR A C 1
ATOM 637 O O . TYR A 1 80 ? 2.198 8.414 3.501 1.00 90.69 80 TYR A O 1
ATOM 645 N N . LEU A 1 81 ? 3.996 9.623 4.062 1.00 91.06 81 LEU A N 1
ATOM 646 C CA . LEU A 1 81 ? 3.758 9.540 5.505 1.00 91.06 81 LEU A CA 1
ATOM 647 C C . LEU A 1 81 ? 2.472 10.268 5.916 1.00 91.06 81 LEU A C 1
ATOM 649 O O . LEU A 1 81 ? 1.745 9.774 6.777 1.00 91.06 81 LEU A O 1
ATOM 653 N N . GLN A 1 82 ? 2.161 11.407 5.297 1.00 92.44 82 GLN A N 1
ATOM 654 C CA . GLN A 1 82 ? 0.906 12.123 5.530 1.00 92.44 82 GLN A CA 1
ATOM 655 C C . GLN A 1 82 ? -0.296 11.304 5.057 1.00 92.44 82 GLN A C 1
ATOM 657 O O . GLN A 1 82 ? -1.272 11.171 5.799 1.00 92.44 82 GLN A O 1
ATOM 662 N N . MET A 1 83 ? -0.216 10.699 3.867 1.00 94.44 83 MET A N 1
ATOM 663 C CA . MET A 1 83 ? -1.274 9.828 3.356 1.00 94.44 83 MET A CA 1
ATOM 664 C C . MET A 1 83 ? -1.456 8.588 4.237 1.00 94.44 83 MET A C 1
ATOM 666 O O . MET A 1 83 ? -2.588 8.236 4.567 1.00 94.44 83 MET A O 1
ATOM 670 N N . LEU A 1 84 ? -0.362 7.968 4.686 1.00 94.19 84 LEU A N 1
ATOM 671 C CA . LEU A 1 84 ? -0.392 6.852 5.632 1.00 94.19 84 LEU A CA 1
ATOM 672 C C . LEU A 1 84 ? -1.119 7.240 6.921 1.00 94.19 84 LEU A C 1
ATOM 674 O O . LEU A 1 84 ? -2.041 6.543 7.337 1.00 94.19 84 LEU A O 1
ATOM 678 N N . LEU A 1 85 ? -0.743 8.363 7.538 1.00 94.31 85 LEU A N 1
ATOM 679 C CA . LEU A 1 85 ? -1.377 8.847 8.766 1.00 94.31 85 LEU A CA 1
ATOM 680 C C . LEU A 1 85 ? -2.860 9.173 8.552 1.00 94.31 85 LEU A C 1
ATOM 682 O O . LEU A 1 85 ? -3.680 8.839 9.404 1.00 94.31 85 LEU A O 1
ATOM 686 N N . SER A 1 86 ? -3.223 9.752 7.406 1.00 95.56 86 SER A N 1
ATOM 687 C CA . SER A 1 86 ? -4.619 10.015 7.042 1.00 95.56 86 SER A CA 1
ATOM 688 C C . SER A 1 86 ? -5.433 8.722 6.906 1.00 95.56 86 SER A C 1
ATOM 690 O O . SER A 1 86 ? -6.529 8.615 7.464 1.00 95.56 86 SER A O 1
ATOM 692 N N . LYS A 1 87 ? -4.881 7.697 6.243 1.00 95.31 87 LYS A N 1
ATOM 693 C CA . LYS A 1 87 ? -5.512 6.375 6.114 1.00 95.31 87 LYS A CA 1
ATOM 694 C C . LYS A 1 87 ? -5.633 5.670 7.469 1.00 95.31 87 LYS A C 1
ATOM 696 O O . LYS A 1 87 ? -6.681 5.104 7.760 1.00 95.31 87 LYS A O 1
ATOM 701 N N . VAL A 1 88 ? -4.636 5.786 8.351 1.00 94.50 88 VAL A N 1
ATOM 702 C CA . VAL A 1 88 ? -4.739 5.285 9.735 1.00 94.50 88 VAL A CA 1
ATOM 703 C C . VAL A 1 88 ? -5.845 6.000 10.514 1.00 94.50 88 VAL A C 1
ATOM 705 O O . VAL A 1 88 ? -6.663 5.338 11.147 1.00 94.50 88 VAL A O 1
ATOM 708 N N . GLN A 1 89 ? -5.942 7.327 10.423 1.00 94.50 89 GLN A N 1
ATOM 709 C CA . GLN A 1 89 ? -7.028 8.083 11.057 1.00 94.50 89 GLN A CA 1
ATOM 710 C C . GLN A 1 89 ? -8.407 7.717 10.496 1.00 94.50 89 GLN A C 1
ATOM 712 O O . GLN A 1 89 ? -9.392 7.716 11.231 1.00 94.50 89 GLN A O 1
ATOM 717 N N . LYS A 1 90 ? -8.512 7.422 9.196 1.00 94.75 90 LYS A N 1
ATOM 718 C CA . LYS A 1 90 ? -9.738 6.886 8.590 1.00 94.75 90 LYS A CA 1
ATOM 719 C C . LYS A 1 90 ? -10.094 5.533 9.215 1.00 94.75 90 LYS A C 1
ATOM 721 O O . LYS A 1 90 ? -11.201 5.402 9.726 1.00 94.75 90 LYS A O 1
ATOM 726 N N . ILE A 1 91 ? -9.145 4.596 9.287 1.00 94.38 91 ILE A N 1
ATOM 727 C CA . ILE A 1 91 ? -9.356 3.279 9.911 1.00 94.38 91 ILE A CA 1
ATOM 728 C C . ILE A 1 91 ? -9.832 3.425 11.362 1.00 94.38 91 ILE A C 1
ATOM 730 O O . ILE A 1 91 ? -10.820 2.804 11.729 1.00 94.38 91 ILE A O 1
ATOM 734 N N . GLN A 1 92 ? -9.194 4.278 12.168 1.00 93.44 92 GLN A N 1
ATOM 735 C CA . GLN A 1 92 ? -9.585 4.495 13.570 1.00 93.44 92 GLN A CA 1
ATOM 736 C C . GLN A 1 92 ? -10.968 5.144 13.744 1.00 93.44 92 GLN A C 1
ATOM 738 O O . GLN A 1 92 ? -11.550 5.050 14.820 1.00 93.44 92 GLN A O 1
ATOM 743 N N . ARG A 1 93 ? -11.483 5.842 12.724 1.00 93.31 93 ARG A N 1
ATOM 744 C CA . ARG A 1 93 ? -12.839 6.415 12.742 1.00 93.31 93 ARG A CA 1
ATOM 745 C C . ARG A 1 93 ? -13.901 5.408 12.316 1.00 93.31 93 ARG A C 1
ATOM 747 O O . ARG A 1 93 ? -15.023 5.484 12.802 1.00 93.31 93 ARG A O 1
ATOM 754 N N . GLU A 1 94 ? -13.561 4.525 11.384 1.00 91.56 94 GLU A N 1
ATOM 755 C CA . GLU A 1 94 ? -14.485 3.546 10.803 1.00 91.56 94 GLU A CA 1
ATOM 756 C C . GLU A 1 94 ? -14.556 2.243 11.604 1.00 91.56 94 GLU A C 1
ATOM 758 O O . GLU A 1 94 ? -15.576 1.562 11.562 1.00 91.56 94 GLU A O 1
ATOM 763 N N . GLU A 1 95 ? -13.488 1.888 12.320 1.00 92.56 95 GLU A N 1
ATOM 764 C CA . GLU A 1 95 ? -13.387 0.640 13.068 1.00 92.56 95 GLU A CA 1
ATOM 765 C C . GLU A 1 95 ? -13.376 0.906 14.575 1.00 92.56 95 GLU A C 1
ATOM 767 O O . GLU A 1 95 ? -12.434 1.484 15.120 1.00 92.56 95 GLU A O 1
ATOM 772 N N . SER A 1 96 ? -14.445 0.475 15.247 1.00 90.12 96 SER A N 1
ATOM 773 C CA . SER A 1 96 ? -14.605 0.629 16.694 1.00 90.12 96 SER A CA 1
ATOM 774 C C . SER A 1 96 ? -13.810 -0.394 17.499 1.00 90.12 96 SER A C 1
ATOM 776 O O . SER A 1 96 ? -13.534 -0.137 18.668 1.00 90.12 96 SER A O 1
ATOM 778 N N . ASP A 1 97 ? -13.469 -1.547 16.910 1.00 92.69 97 ASP A N 1
ATOM 779 C CA . ASP A 1 97 ? -12.641 -2.567 17.557 1.00 92.69 97 ASP A CA 1
ATOM 780 C C . ASP A 1 97 ? -11.141 -2.252 17.367 1.00 92.69 97 ASP A C 1
ATOM 782 O O . ASP A 1 97 ? -10.627 -2.348 16.247 1.00 92.69 97 ASP A O 1
ATOM 786 N N . PRO A 1 98 ? -10.395 -1.921 18.440 1.00 91.75 98 PRO A N 1
ATOM 787 C CA . PRO A 1 98 ? -8.969 -1.613 18.347 1.00 91.75 98 PRO A CA 1
ATOM 788 C C . PRO A 1 98 ? -8.121 -2.760 17.782 1.00 91.75 98 PRO A C 1
ATOM 790 O O . PRO A 1 98 ? -7.119 -2.504 17.111 1.00 91.75 98 PRO A O 1
ATOM 793 N N . GLU A 1 99 ? -8.501 -4.017 18.031 1.00 92.75 99 GLU A N 1
ATOM 794 C CA . GLU A 1 99 ? -7.790 -5.189 17.508 1.00 92.75 99 GLU A CA 1
ATOM 795 C C . GLU A 1 99 ? -7.945 -5.260 15.988 1.00 92.75 99 GLU A C 1
ATOM 797 O O . GLU A 1 99 ? -6.960 -5.355 15.250 1.00 92.75 99 GLU A O 1
ATOM 802 N N . LYS A 1 100 ? -9.180 -5.115 15.506 1.00 93.56 100 LYS A N 1
ATOM 803 C CA . LYS A 1 100 ? -9.478 -5.081 14.076 1.00 93.56 100 LYS A CA 1
ATOM 804 C C . LYS A 1 100 ? -8.873 -3.859 13.387 1.00 93.56 100 LYS A C 1
ATOM 806 O O . LYS A 1 100 ? -8.338 -3.989 12.286 1.00 93.56 100 LYS A O 1
ATOM 811 N N . ALA A 1 101 ? -8.861 -2.695 14.036 1.00 94.44 101 ALA A N 1
ATOM 812 C CA . ALA A 1 101 ? -8.191 -1.499 13.529 1.00 94.44 101 ALA A CA 1
ATOM 813 C C . ALA A 1 101 ? -6.677 -1.723 13.381 1.00 94.44 101 ALA A C 1
ATOM 815 O O . ALA A 1 101 ? -6.109 -1.421 12.328 1.00 94.44 101 ALA A O 1
ATOM 816 N N . ARG A 1 102 ? -6.024 -2.309 14.397 1.00 94.00 102 ARG A N 1
ATOM 817 C CA . ARG A 1 102 ? -4.598 -2.674 14.348 1.00 94.00 102 ARG A CA 1
ATOM 818 C C . ARG A 1 102 ? -4.317 -3.606 13.178 1.00 94.00 102 ARG A C 1
ATOM 820 O O . ARG A 1 102 ? -3.365 -3.385 12.430 1.00 94.00 102 ARG A O 1
ATOM 827 N N . GLU A 1 103 ? -5.154 -4.619 13.000 1.00 93.19 103 GLU A N 1
ATOM 828 C CA . GLU A 1 103 ? -5.025 -5.581 11.912 1.00 93.19 103 GLU A CA 1
ATOM 829 C C . GLU A 1 103 ? -5.212 -4.930 10.537 1.00 93.19 103 GLU A C 1
ATOM 831 O O . GLU A 1 103 ? -4.373 -5.126 9.660 1.00 93.19 103 GLU A O 1
ATOM 836 N N . ARG A 1 104 ? -6.207 -4.055 10.352 1.00 94.56 104 ARG A N 1
ATOM 837 C CA . ARG A 1 104 ? -6.375 -3.295 9.099 1.00 94.56 104 ARG A CA 1
ATOM 838 C C . ARG A 1 104 ? -5.137 -2.469 8.757 1.00 94.56 104 ARG A C 1
ATOM 840 O O . ARG A 1 104 ? -4.670 -2.500 7.620 1.00 94.56 104 ARG A O 1
ATOM 847 N N . ILE A 1 105 ? -4.572 -1.766 9.741 1.00 94.94 105 ILE A N 1
ATOM 848 C CA . ILE A 1 105 ? -3.350 -0.968 9.558 1.00 94.94 105 ILE A CA 1
ATOM 849 C C . ILE A 1 105 ? -2.170 -1.883 9.197 1.00 94.94 105 ILE A C 1
ATOM 851 O O . ILE A 1 105 ? -1.382 -1.559 8.306 1.00 94.94 105 ILE A O 1
ATOM 855 N N . ARG A 1 106 ? -2.066 -3.052 9.840 1.00 92.62 106 ARG A N 1
ATOM 856 C CA . ARG A 1 106 ? -1.032 -4.051 9.546 1.00 92.62 106 ARG A CA 1
ATOM 857 C C . ARG A 1 106 ? -1.109 -4.540 8.102 1.00 92.62 106 ARG A C 1
ATOM 859 O O . ARG A 1 106 ? -0.077 -4.575 7.435 1.00 92.62 106 ARG A O 1
ATOM 866 N N . TYR A 1 107 ? -2.301 -4.882 7.614 1.00 92.62 107 TYR A N 1
ATOM 867 C CA . TYR A 1 107 ? -2.491 -5.310 6.227 1.00 92.62 107 TYR A CA 1
ATOM 868 C C . TYR A 1 107 ? -2.226 -4.173 5.235 1.00 92.62 107 TYR A C 1
ATOM 870 O O . TYR A 1 107 ? -1.510 -4.395 4.264 1.00 92.62 107 TYR A O 1
ATOM 878 N N . LEU A 1 108 ? -2.695 -2.948 5.505 1.00 94.69 108 LEU A N 1
ATOM 879 C CA . LEU A 1 108 ? -2.430 -1.770 4.665 1.00 94.69 108 LEU A CA 1
ATOM 880 C C . LEU A 1 108 ? -0.927 -1.568 4.413 1.00 94.69 108 LEU A C 1
ATOM 882 O O . LEU A 1 108 ? -0.486 -1.390 3.278 1.00 94.69 108 LEU A O 1
ATOM 886 N N . ILE A 1 109 ? -0.128 -1.609 5.480 1.00 92.00 109 ILE A N 1
ATOM 887 C CA . ILE A 1 109 ? 1.326 -1.422 5.392 1.00 92.00 109 ILE A CA 1
ATOM 888 C C . ILE A 1 109 ? 1.997 -2.661 4.802 1.00 92.00 109 ILE A C 1
ATOM 890 O O . ILE A 1 109 ? 2.980 -2.534 4.073 1.00 92.00 109 ILE A O 1
ATOM 894 N N . GLY A 1 110 ? 1.484 -3.851 5.124 1.00 90.88 110 GLY A N 1
ATOM 895 C CA . GLY A 1 110 ? 1.953 -5.124 4.589 1.00 90.88 110 GLY A CA 1
ATOM 896 C C . GLY A 1 110 ? 1.862 -5.165 3.068 1.00 90.88 110 GLY A C 1
ATOM 897 O O . GLY A 1 110 ? 2.890 -5.351 2.420 1.00 90.88 110 GLY A O 1
ATOM 898 N N . TYR A 1 111 ? 0.675 -4.905 2.514 1.00 92.00 111 TYR A N 1
ATOM 899 C CA . TYR A 1 111 ? 0.455 -4.831 1.069 1.00 92.00 111 TYR A CA 1
ATOM 900 C C . TYR A 1 111 ? 1.296 -3.733 0.427 1.00 92.00 111 TYR A C 1
ATOM 902 O O . TYR A 1 111 ? 2.037 -4.017 -0.503 1.00 92.00 111 TYR A O 1
ATOM 910 N N . SER A 1 112 ? 1.297 -2.515 0.983 1.00 92.12 112 SER A N 1
ATOM 911 C CA . SER A 1 112 ? 2.118 -1.418 0.447 1.00 92.12 112 SER A CA 1
ATOM 912 C C . SER A 1 112 ? 3.599 -1.815 0.355 1.00 92.12 112 SER A C 1
ATOM 914 O O . SER A 1 112 ? 4.224 -1.683 -0.697 1.00 92.12 112 SER A O 1
ATOM 916 N N . ASN A 1 113 ? 4.168 -2.385 1.425 1.00 90.00 113 ASN A N 1
ATOM 917 C CA . ASN A 1 113 ? 5.557 -2.849 1.439 1.00 90.00 113 ASN A CA 1
ATOM 918 C C . ASN A 1 113 ? 5.822 -3.987 0.451 1.00 90.00 113 ASN A C 1
ATOM 920 O O . ASN A 1 113 ? 6.856 -3.977 -0.218 1.00 90.00 113 ASN A O 1
ATOM 924 N N . TRP A 1 114 ? 4.916 -4.958 0.376 1.00 90.94 114 TRP A N 1
ATOM 925 C CA . TRP A 1 114 ? 5.049 -6.092 -0.526 1.00 90.94 114 TRP A CA 1
ATOM 926 C C . TRP A 1 114 ? 5.002 -5.647 -1.990 1.00 90.94 114 TRP A C 1
ATOM 928 O O . TRP A 1 114 ? 5.906 -5.988 -2.754 1.00 90.94 114 TRP A O 1
ATOM 938 N N . SER A 1 115 ? 4.036 -4.804 -2.359 1.00 92.19 115 SER A N 1
ATOM 939 C CA . SER A 1 115 ? 3.889 -4.275 -3.717 1.00 92.19 115 SER A CA 1
ATOM 940 C C . SER A 1 115 ? 5.085 -3.407 -4.113 1.00 92.19 115 SER A C 1
ATOM 942 O O . SER A 1 115 ? 5.587 -3.525 -5.230 1.00 92.19 115 SER A O 1
ATOM 944 N N . MET A 1 116 ? 5.629 -2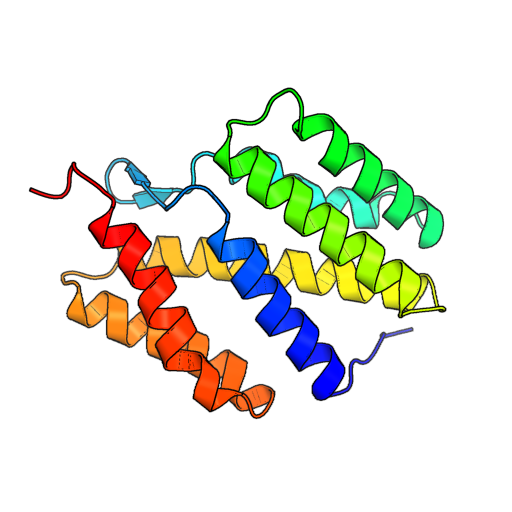.607 -3.188 1.00 91.25 116 MET A N 1
ATOM 945 C CA . MET A 1 116 ? 6.875 -1.861 -3.407 1.00 91.25 116 MET A CA 1
ATOM 946 C C . MET A 1 116 ? 8.052 -2.775 -3.773 1.00 91.25 116 MET A C 1
ATOM 948 O O . MET A 1 116 ? 8.756 -2.523 -4.757 1.00 91.25 116 MET A O 1
ATOM 952 N N . ASP A 1 117 ? 8.267 -3.834 -2.991 1.00 91.06 117 ASP A N 1
ATOM 953 C CA . ASP A 1 117 ? 9.371 -4.773 -3.202 1.00 91.06 117 ASP A CA 1
ATOM 954 C C . ASP A 1 117 ? 9.170 -5.580 -4.497 1.00 91.06 117 ASP A C 1
ATOM 956 O O . ASP A 1 117 ? 10.111 -5.774 -5.273 1.00 91.06 117 ASP A O 1
ATOM 960 N N . ALA A 1 118 ? 7.932 -5.990 -4.781 1.00 93.12 118 ALA A N 1
ATOM 961 C CA . ALA A 1 118 ? 7.567 -6.701 -5.998 1.00 93.12 118 ALA A CA 1
ATOM 962 C C . ALA A 1 118 ? 7.808 -5.849 -7.254 1.00 93.12 118 ALA A C 1
ATOM 964 O O . ALA A 1 118 ? 8.448 -6.320 -8.195 1.00 93.12 118 ALA A O 1
ATOM 965 N N . VAL A 1 119 ? 7.398 -4.575 -7.255 1.00 93.62 119 VAL A N 1
ATOM 966 C CA . VAL A 1 119 ? 7.647 -3.655 -8.378 1.00 93.62 119 VAL A CA 1
ATOM 967 C C . VAL A 1 119 ? 9.146 -3.446 -8.605 1.00 93.62 119 VAL A C 1
ATOM 969 O O . VAL A 1 119 ? 9.599 -3.500 -9.749 1.00 93.62 119 VAL A O 1
ATOM 972 N N . CYS A 1 120 ? 9.942 -3.276 -7.543 1.00 92.00 120 CYS A N 1
ATOM 973 C CA . CYS A 1 120 ? 11.401 -3.165 -7.665 1.00 92.00 120 CYS A CA 1
ATOM 974 C C . CYS A 1 120 ? 12.016 -4.411 -8.321 1.00 92.00 120 CYS A C 1
ATOM 976 O O . CYS A 1 120 ? 12.846 -4.297 -9.227 1.00 92.00 120 CYS A O 1
ATOM 978 N N . ASN A 1 121 ? 11.574 -5.602 -7.914 1.00 93.06 121 ASN A N 1
ATOM 979 C CA . ASN A 1 121 ? 12.031 -6.857 -8.505 1.00 93.06 121 ASN A CA 1
ATOM 980 C C . ASN A 1 121 ? 11.623 -6.976 -9.979 1.00 93.06 121 ASN A C 1
ATOM 982 O O . ASN A 1 121 ? 12.457 -7.308 -10.822 1.00 93.06 121 ASN A O 1
ATOM 986 N N . ILE A 1 122 ? 10.372 -6.647 -10.319 1.00 94.06 122 ILE A N 1
ATOM 987 C CA . ILE A 1 122 ? 9.885 -6.671 -11.704 1.00 94.06 122 ILE A CA 1
ATOM 988 C C . ILE A 1 122 ? 10.699 -5.712 -12.578 1.00 94.06 122 ILE A C 1
ATOM 990 O O . ILE A 1 122 ? 11.099 -6.085 -13.684 1.00 94.06 122 ILE A O 1
ATOM 994 N N . PHE A 1 123 ? 10.994 -4.505 -12.088 1.00 92.25 123 PHE A N 1
ATOM 995 C CA . PHE A 1 123 ? 11.802 -3.526 -12.816 1.00 92.25 123 PHE A CA 1
ATOM 996 C C . PHE A 1 123 ? 13.232 -4.025 -13.055 1.00 92.25 123 PHE A C 1
ATOM 998 O O . PHE A 1 123 ? 13.780 -3.784 -14.129 1.00 92.25 123 PHE A O 1
ATOM 1005 N N . GLY A 1 124 ? 13.825 -4.739 -12.093 1.00 88.44 124 GLY A N 1
ATOM 1006 C CA . GLY A 1 124 ? 15.179 -5.291 -12.210 1.00 88.44 124 GLY A CA 1
ATOM 1007 C C . GLY A 1 124 ? 15.294 -6.518 -13.118 1.00 88.44 124 GLY A C 1
ATOM 1008 O O . GLY A 1 124 ? 16.315 -6.690 -13.775 1.00 88.44 124 GLY A O 1
ATOM 1009 N N . MET A 1 125 ? 14.264 -7.366 -13.176 1.00 89.25 125 MET A N 1
ATOM 1010 C CA . MET A 1 125 ? 14.298 -8.629 -13.931 1.00 89.25 125 MET A CA 1
ATOM 1011 C C . MET A 1 125 ? 13.857 -8.506 -15.395 1.00 89.25 125 MET A C 1
ATOM 1013 O O . MET A 1 125 ? 14.087 -9.423 -16.181 1.00 89.25 125 MET A O 1
ATOM 1017 N N . SER A 1 126 ? 13.171 -7.423 -15.758 1.00 86.88 126 SER A N 1
ATOM 1018 C CA . SER A 1 126 ? 12.537 -7.293 -17.073 1.00 86.88 126 SER A CA 1
ATOM 1019 C C . SER A 1 126 ? 13.462 -6.624 -18.085 1.00 86.88 126 SER A C 1
ATOM 1021 O O . SER A 1 126 ? 14.002 -5.548 -17.831 1.00 86.88 126 SER A O 1
ATOM 1023 N N . ALA A 1 127 ? 13.588 -7.222 -19.271 1.00 81.56 127 ALA A N 1
ATOM 1024 C CA . ALA A 1 127 ? 14.454 -6.718 -20.336 1.00 81.56 127 ALA A CA 1
ATOM 1025 C C . ALA A 1 127 ? 13.823 -5.566 -21.142 1.00 81.56 127 ALA A C 1
ATOM 1027 O O . ALA A 1 127 ? 14.534 -4.833 -21.826 1.00 81.56 127 ALA A O 1
ATOM 1028 N N . SER A 1 128 ? 12.499 -5.393 -21.076 1.00 88.50 128 SER A N 1
ATOM 1029 C CA . SER A 1 128 ? 11.764 -4.363 -21.819 1.00 88.50 128 SER A CA 1
ATOM 1030 C C . SER A 1 128 ? 10.605 -3.775 -21.012 1.00 88.50 128 SER A C 1
ATOM 1032 O O . SER A 1 128 ? 10.135 -4.373 -20.044 1.00 88.50 128 SER A O 1
ATOM 1034 N N . ASP A 1 129 ? 10.120 -2.599 -21.417 1.00 90.06 129 ASP A N 1
ATOM 1035 C CA . ASP A 1 129 ? 8.941 -1.958 -20.810 1.00 90.06 129 ASP A CA 1
ATOM 1036 C C . ASP A 1 129 ? 7.672 -2.792 -20.989 1.00 90.06 129 ASP A C 1
ATOM 1038 O O . ASP A 1 129 ? 6.843 -2.838 -20.084 1.00 90.06 129 ASP A O 1
ATOM 1042 N N . GLN A 1 130 ? 7.565 -3.513 -22.107 1.00 93.25 130 GLN A N 1
ATOM 1043 C CA . GLN A 1 130 ? 6.472 -4.449 -22.356 1.00 93.25 130 GLN A CA 1
ATOM 1044 C C . GLN A 1 130 ? 6.460 -5.580 -21.316 1.00 93.25 130 GLN A C 1
ATOM 1046 O O . GLN A 1 130 ? 5.430 -5.831 -20.697 1.00 93.25 130 GLN A O 1
ATOM 1051 N N . GLN A 1 131 ? 7.618 -6.195 -21.043 1.00 93.88 131 GLN A N 1
ATOM 1052 C CA . GLN A 1 131 ? 7.731 -7.239 -20.018 1.00 93.88 131 GLN A CA 1
ATOM 1053 C C . GLN A 1 131 ? 7.447 -6.710 -18.608 1.00 93.88 131 GLN A C 1
ATOM 1055 O O . GLN A 1 131 ? 6.838 -7.414 -17.803 1.00 93.88 131 GLN A O 1
ATOM 1060 N N . VAL A 1 132 ? 7.868 -5.474 -18.302 1.00 93.00 132 VAL A N 1
ATOM 1061 C CA . VAL A 1 132 ? 7.504 -4.825 -17.032 1.00 93.00 132 VAL A CA 1
ATOM 1062 C C . VAL A 1 132 ? 5.988 -4.696 -16.940 1.00 93.00 132 VAL A C 1
ATOM 1064 O O . VAL A 1 132 ? 5.410 -5.132 -15.948 1.00 93.00 132 VAL A O 1
ATOM 1067 N N . ARG A 1 133 ? 5.343 -4.136 -17.970 1.00 95.56 133 ARG A N 1
ATOM 1068 C CA . ARG A 1 133 ? 3.895 -3.910 -17.986 1.00 95.56 133 ARG A CA 1
ATOM 1069 C C . ARG A 1 133 ? 3.122 -5.212 -17.798 1.00 95.56 133 ARG A C 1
ATOM 1071 O O . ARG A 1 133 ? 2.247 -5.260 -16.945 1.00 95.56 133 ARG A O 1
ATOM 1078 N N . GLU A 1 134 ? 3.479 -6.267 -18.526 1.00 96.25 134 GLU A N 1
ATOM 1079 C CA . GLU A 1 134 ? 2.845 -7.590 -18.422 1.00 96.25 134 GLU A CA 1
ATOM 1080 C C . GLU A 1 134 ? 2.972 -8.189 -17.015 1.00 96.25 134 GLU A C 1
ATOM 1082 O O . GLU A 1 134 ? 1.999 -8.700 -16.457 1.00 96.25 134 GLU A O 1
ATOM 1087 N N . ARG A 1 135 ? 4.158 -8.099 -16.403 1.00 96.19 135 ARG A N 1
ATOM 1088 C CA . ARG A 1 135 ? 4.403 -8.628 -15.053 1.00 96.19 135 ARG A CA 1
ATOM 1089 C C . ARG A 1 135 ? 3.692 -7.820 -13.972 1.00 96.19 135 ARG A C 1
ATOM 1091 O O . ARG A 1 135 ? 3.112 -8.420 -13.071 1.00 96.19 135 ARG A O 1
ATOM 1098 N N . VAL A 1 136 ? 3.707 -6.487 -14.066 1.00 95.88 136 VAL A N 1
ATOM 1099 C CA . VAL A 1 136 ? 2.953 -5.616 -13.148 1.00 95.88 136 VAL A CA 1
ATOM 1100 C C . VAL A 1 136 ? 1.457 -5.879 -13.298 1.00 95.88 136 VAL A C 1
ATOM 1102 O O . VAL A 1 136 ? 0.785 -6.066 -12.293 1.00 95.88 136 VAL A O 1
ATOM 1105 N N . HIS A 1 137 ? 0.944 -5.978 -14.527 1.00 97.19 137 HIS A N 1
ATOM 1106 C CA . HIS A 1 137 ? -0.457 -6.310 -14.774 1.00 97.19 137 HIS A CA 1
ATOM 1107 C C . HIS A 1 137 ? -0.828 -7.665 -14.171 1.00 97.19 137 HIS A C 1
ATOM 1109 O O . HIS A 1 137 ? -1.836 -7.766 -13.489 1.00 97.19 137 HIS A O 1
ATOM 1115 N N . THR A 1 138 ? -0.008 -8.701 -14.366 1.00 96.56 138 THR A N 1
ATOM 1116 C CA . THR A 1 138 ? -0.257 -10.031 -13.783 1.00 96.56 138 THR A CA 1
ATOM 1117 C C . THR A 1 138 ? -0.353 -9.969 -12.257 1.00 96.56 138 THR A C 1
ATOM 1119 O O . THR A 1 138 ? -1.274 -10.537 -11.678 1.00 96.56 138 THR A O 1
ATOM 1122 N N . MET A 1 139 ? 0.573 -9.253 -11.611 1.00 95.44 139 MET A N 1
ATOM 1123 C CA . MET A 1 139 ? 0.596 -9.073 -10.158 1.00 95.44 139 MET A CA 1
ATOM 1124 C C . MET A 1 139 ? -0.643 -8.320 -9.656 1.00 95.44 139 MET A C 1
ATOM 1126 O O . MET A 1 139 ? -1.337 -8.817 -8.777 1.00 95.44 139 MET A O 1
ATOM 1130 N N . VAL A 1 140 ? -0.941 -7.153 -10.235 1.00 95.94 140 VAL A N 1
ATOM 1131 C CA . VAL A 1 140 ? -2.080 -6.312 -9.831 1.00 95.94 140 VAL A CA 1
ATOM 1132 C C . VAL A 1 140 ? -3.403 -7.031 -10.100 1.00 95.94 140 VAL A C 1
ATOM 1134 O O . VAL A 1 140 ? -4.280 -7.037 -9.245 1.00 95.94 140 VAL A O 1
ATOM 1137 N N . ASN A 1 141 ? -3.544 -7.686 -11.255 1.00 95.69 141 ASN A N 1
ATOM 1138 C CA . ASN A 1 141 ? -4.745 -8.442 -11.599 1.00 95.69 141 ASN A CA 1
ATOM 1139 C C . ASN A 1 141 ? -4.998 -9.580 -10.612 1.00 95.69 141 ASN A C 1
ATOM 1141 O O . ASN A 1 141 ? -6.122 -9.740 -10.165 1.00 95.69 141 ASN A O 1
ATOM 1145 N N . ALA A 1 142 ? -3.962 -10.335 -10.235 1.00 94.19 142 ALA A N 1
ATOM 1146 C CA . ALA A 1 142 ? -4.111 -11.414 -9.262 1.00 94.19 142 ALA A CA 1
ATOM 1147 C C . ALA A 1 142 ? -4.616 -10.915 -7.897 1.00 94.19 142 ALA A C 1
ATOM 1149 O O . ALA A 1 142 ? -5.349 -11.630 -7.225 1.00 94.19 142 ALA A O 1
ATOM 1150 N N . GLU A 1 143 ? -4.246 -9.702 -7.482 1.00 92.69 143 GLU A N 1
ATOM 1151 C CA . GLU A 1 143 ? -4.733 -9.125 -6.225 1.00 92.69 143 GLU A CA 1
ATOM 1152 C C . GLU A 1 143 ? -6.137 -8.530 -6.343 1.00 92.69 143 GLU A C 1
ATOM 1154 O O . GLU A 1 143 ? -6.943 -8.691 -5.428 1.00 92.69 143 GLU A O 1
ATOM 1159 N N . LEU A 1 144 ? -6.437 -7.847 -7.451 1.00 93.56 144 LEU A N 1
ATOM 1160 C CA . LEU A 1 144 ? -7.724 -7.181 -7.651 1.00 93.56 144 LEU A CA 1
ATOM 1161 C C . LEU A 1 144 ? -8.856 -8.143 -8.046 1.00 93.56 144 LEU A C 1
ATOM 1163 O O . LEU A 1 144 ? -10.010 -7.865 -7.728 1.00 93.56 144 LEU A O 1
ATOM 1167 N N . ASP A 1 145 ? -8.539 -9.279 -8.668 1.00 93.12 145 ASP A N 1
ATOM 1168 C CA . ASP A 1 145 ? -9.483 -10.371 -8.959 1.00 93.12 145 ASP A CA 1
ATOM 1169 C C . ASP A 1 145 ? -10.069 -10.966 -7.666 1.00 93.12 145 ASP A C 1
ATOM 1171 O O . ASP A 1 145 ? -11.271 -11.179 -7.550 1.00 93.12 145 ASP A O 1
ATOM 1175 N N . LEU A 1 146 ? -9.254 -11.106 -6.611 1.00 89.56 146 LEU A N 1
ATOM 1176 C CA . LEU A 1 146 ? -9.703 -11.627 -5.308 1.00 89.56 146 LEU A CA 1
ATOM 1177 C C . LEU A 1 146 ? -10.772 -10.756 -4.623 1.00 89.56 146 LEU A C 1
ATOM 1179 O O . LEU A 1 146 ? -11.454 -11.215 -3.697 1.00 89.56 146 LEU A O 1
ATOM 1183 N N . ILE A 1 147 ? -10.897 -9.500 -5.051 1.00 92.62 147 ILE A N 1
ATOM 1184 C CA . ILE A 1 147 ? -11.770 -8.485 -4.457 1.00 92.62 147 ILE A CA 1
ATOM 1185 C C . ILE A 1 147 ? -12.782 -7.895 -5.455 1.00 92.62 147 ILE A C 1
ATOM 1187 O O . ILE A 1 147 ? -13.401 -6.881 -5.134 1.00 92.62 147 ILE A O 1
ATOM 1191 N N . ASP A 1 148 ? -12.970 -8.507 -6.631 1.00 90.88 148 ASP A N 1
ATOM 1192 C CA . ASP A 1 148 ? -13.867 -8.045 -7.709 1.00 90.88 148 ASP A CA 1
ATOM 1193 C C . ASP A 1 148 ? -13.621 -6.563 -8.105 1.00 90.88 148 ASP A C 1
ATOM 1195 O O . ASP A 1 148 ? -14.532 -5.715 -8.143 1.00 90.88 148 ASP A O 1
ATOM 1199 N N . ARG A 1 149 ? -12.344 -6.200 -8.298 1.00 91.81 149 ARG A N 1
ATOM 1200 C CA . ARG A 1 149 ? -11.880 -4.843 -8.663 1.00 91.81 149 ARG A CA 1
ATOM 1201 C C . ARG A 1 149 ? -11.015 -4.818 -9.926 1.00 91.81 149 ARG A C 1
ATOM 1203 O O . ARG A 1 149 ? -10.200 -3.920 -10.105 1.00 91.81 149 ARG A O 1
ATOM 1210 N N . GLU A 1 150 ? -11.211 -5.744 -10.854 1.00 91.94 150 GLU A N 1
ATOM 1211 C CA . GLU A 1 150 ? -10.415 -5.888 -12.084 1.00 91.94 150 GLU A CA 1
ATOM 1212 C C . GLU A 1 150 ? -10.428 -4.618 -12.952 1.00 91.94 150 GLU A C 1
ATOM 1214 O O . GLU A 1 150 ? -9.452 -4.295 -13.625 1.00 91.94 150 GLU A O 1
ATOM 1219 N N . LYS A 1 151 ? -11.508 -3.830 -12.875 1.00 92.00 151 LYS A N 1
ATOM 1220 C CA . LYS A 1 151 ? -11.630 -2.526 -13.552 1.00 92.00 151 LYS A CA 1
ATOM 1221 C C . LYS A 1 151 ? -10.544 -1.510 -13.164 1.00 92.00 151 LYS A C 1
ATOM 1223 O O . LYS A 1 151 ? -10.304 -0.569 -13.916 1.00 92.00 151 LYS A O 1
ATOM 1228 N N . ASP A 1 152 ? -9.924 -1.666 -11.993 1.00 93.56 152 ASP A N 1
ATOM 1229 C CA . ASP A 1 152 ? -8.916 -0.744 -11.467 1.00 93.56 152 ASP A CA 1
ATOM 1230 C C . ASP A 1 152 ? -7.483 -1.159 -11.869 1.00 93.56 152 ASP A C 1
ATOM 1232 O O . ASP A 1 152 ? -6.543 -0.378 -11.690 1.00 93.56 152 ASP A O 1
ATOM 1236 N N . VAL A 1 153 ? -7.304 -2.348 -12.470 1.00 95.38 153 VAL A N 1
ATOM 1237 C CA . VAL A 1 153 ? -5.993 -2.916 -12.839 1.00 95.38 153 VAL A CA 1
ATOM 1238 C C . VAL A 1 153 ? -5.224 -1.984 -13.766 1.00 95.38 153 VAL A C 1
ATOM 1240 O O . VAL A 1 153 ? -4.122 -1.557 -13.421 1.00 95.38 153 VAL A O 1
ATOM 1243 N N . ASP A 1 154 ? -5.804 -1.617 -14.910 1.00 96.00 154 ASP A N 1
ATOM 1244 C CA . ASP A 1 154 ? -5.119 -0.791 -15.911 1.00 96.00 154 ASP A CA 1
ATOM 1245 C C . ASP A 1 154 ? -4.714 0.577 -15.353 1.00 96.00 154 ASP A C 1
ATOM 1247 O O . ASP A 1 154 ? -3.617 1.069 -15.625 1.00 96.00 154 ASP A O 1
ATOM 1251 N N . ILE A 1 155 ? -5.559 1.164 -14.500 1.00 95.62 155 ILE A N 1
ATOM 1252 C CA . ILE A 1 155 ? -5.300 2.457 -13.858 1.00 95.62 155 ILE A CA 1
ATOM 1253 C C . ILE A 1 155 ? -4.070 2.363 -12.951 1.00 95.62 155 ILE A C 1
ATOM 1255 O O . ILE A 1 155 ? -3.205 3.245 -12.978 1.00 95.62 155 ILE A O 1
ATOM 1259 N N . ILE A 1 156 ? -3.982 1.314 -12.133 1.00 95.69 156 ILE A N 1
ATOM 1260 C CA . ILE A 1 156 ? -2.850 1.098 -11.227 1.00 95.69 156 ILE A CA 1
ATOM 1261 C C . ILE A 1 156 ? -1.585 0.787 -12.029 1.00 95.69 156 ILE A C 1
ATOM 1263 O O . ILE A 1 156 ? -0.546 1.407 -11.787 1.00 95.69 156 ILE A O 1
ATOM 1267 N N . VAL A 1 157 ? -1.673 -0.100 -13.023 1.00 96.00 157 VAL A N 1
ATOM 1268 C CA . VAL A 1 157 ? -0.556 -0.459 -13.909 1.00 96.00 157 VAL A CA 1
ATOM 1269 C C . VAL A 1 157 ? 0.004 0.786 -14.594 1.00 96.00 157 VAL A C 1
ATOM 1271 O O . VAL A 1 157 ? 1.212 1.013 -14.550 1.00 96.00 157 VAL A O 1
ATOM 1274 N N . ASP A 1 158 ? -0.842 1.646 -15.162 1.00 95.12 158 ASP A N 1
ATOM 1275 C CA . ASP A 1 158 ? -0.405 2.878 -15.822 1.00 95.12 158 ASP A CA 1
ATOM 1276 C C . ASP A 1 158 ? 0.301 3.843 -14.869 1.00 95.12 158 ASP A C 1
ATOM 1278 O O . ASP A 1 158 ? 1.300 4.468 -15.240 1.00 95.12 158 ASP A O 1
ATOM 1282 N N . LYS A 1 159 ? -0.178 3.966 -13.627 1.00 94.56 159 LYS A N 1
ATOM 1283 C CA . LYS A 1 159 ? 0.482 4.794 -12.609 1.00 94.56 159 LYS A CA 1
ATOM 1284 C C . LYS A 1 159 ? 1.844 4.219 -12.209 1.00 94.56 159 LYS A C 1
ATOM 1286 O O . LYS A 1 159 ? 2.801 4.985 -12.117 1.00 94.56 159 LYS A O 1
ATOM 1291 N N . ILE A 1 160 ? 1.962 2.899 -12.055 1.00 94.00 160 ILE A N 1
ATOM 1292 C CA . ILE A 1 160 ? 3.239 2.226 -11.762 1.00 94.00 160 ILE A CA 1
ATOM 1293 C C . ILE A 1 160 ? 4.216 2.389 -12.931 1.00 94.00 160 ILE A C 1
ATOM 1295 O O . ILE A 1 160 ? 5.385 2.710 -12.723 1.00 94.00 160 ILE A O 1
ATOM 1299 N N . MET A 1 161 ? 3.759 2.234 -14.175 1.00 93.44 161 MET A N 1
ATOM 1300 C CA . MET A 1 161 ? 4.619 2.364 -15.357 1.00 93.44 161 MET A CA 1
ATOM 1301 C C . MET A 1 161 ? 5.233 3.766 -15.487 1.00 93.44 161 MET A C 1
ATOM 1303 O O . MET A 1 161 ? 6.386 3.893 -15.910 1.00 93.44 161 MET A O 1
ATOM 1307 N N . LYS A 1 162 ? 4.533 4.819 -15.040 1.00 91.12 162 LYS A N 1
ATOM 1308 C CA . LYS A 1 162 ? 5.071 6.193 -15.006 1.00 91.12 162 LYS A CA 1
ATOM 1309 C C . LYS A 1 162 ? 6.300 6.341 -14.108 1.00 91.12 162 LYS A C 1
ATOM 1311 O O . LYS A 1 162 ? 7.128 7.213 -14.369 1.00 91.12 162 LYS A O 1
ATOM 1316 N N . TRP A 1 163 ? 6.477 5.486 -13.098 1.00 88.06 163 TRP A N 1
ATOM 1317 C CA . TRP A 1 163 ? 7.705 5.478 -12.297 1.00 88.06 163 TRP A CA 1
ATOM 1318 C C . TRP A 1 163 ? 8.948 5.165 -13.127 1.00 88.06 163 TRP A C 1
ATOM 1320 O O . TRP A 1 163 ? 10.023 5.684 -12.833 1.00 88.06 163 TRP A O 1
ATOM 1330 N N . LYS A 1 164 ? 8.812 4.353 -14.180 1.00 75.56 164 LYS A N 1
ATOM 1331 C CA . LYS A 1 164 ? 9.919 4.042 -15.084 1.00 75.56 164 LYS A CA 1
ATOM 1332 C C . LYS A 1 164 ? 10.196 5.196 -16.049 1.00 75.56 164 LYS A C 1
ATOM 1334 O O . LYS A 1 164 ? 11.353 5.555 -16.250 1.00 75.56 164 LYS A O 1
ATOM 1339 N N . SER A 1 165 ? 9.145 5.820 -16.585 1.00 65.25 165 SER A N 1
ATOM 1340 C CA . SER A 1 165 ? 9.251 6.952 -17.520 1.00 65.25 165 SER A CA 1
ATOM 1341 C C . SER A 1 165 ? 9.852 8.211 -16.887 1.00 65.25 165 SER A C 1
ATOM 1343 O O . SER A 1 165 ? 10.534 8.972 -17.566 1.00 65.25 165 SER A O 1
ATOM 1345 N N . ASN A 1 166 ? 9.647 8.413 -15.583 1.00 58.38 166 ASN A N 1
ATOM 1346 C CA . ASN A 1 166 ? 10.183 9.552 -14.834 1.00 58.38 166 ASN A CA 1
ATOM 1347 C C . ASN A 1 166 ? 11.642 9.370 -14.381 1.00 58.38 166 ASN A C 1
ATOM 1349 O O . ASN A 1 166 ? 12.135 10.197 -13.616 1.00 58.38 166 ASN A O 1
ATOM 1353 N N . ASN A 1 167 ? 12.342 8.319 -14.826 1.00 54.00 167 ASN A N 1
ATOM 1354 C CA . ASN A 1 167 ? 13.748 8.109 -14.495 1.00 54.00 167 ASN A CA 1
ATOM 1355 C C . ASN A 1 167 ? 14.660 8.647 -15.623 1.00 54.00 167 ASN A C 1
ATOM 1357 O O . ASN A 1 167 ? 14.898 7.944 -16.608 1.00 54.00 167 ASN A O 1
ATOM 1361 N N . PRO A 1 168 ? 15.206 9.879 -15.519 1.00 43.22 168 PRO A N 1
ATOM 1362 C CA . PRO A 1 168 ? 15.962 10.533 -16.596 1.00 43.22 168 PRO A CA 1
ATOM 1363 C C . PRO A 1 168 ? 17.320 9.885 -16.919 1.00 43.22 168 PRO A C 1
ATOM 1365 O O . PRO A 1 168 ? 18.053 10.400 -17.756 1.00 43.22 168 PRO A O 1
ATOM 1368 N N . ARG A 1 169 ? 17.681 8.766 -16.275 1.00 44.31 169 ARG A N 1
ATOM 1369 C CA . ARG A 1 169 ? 18.934 8.026 -16.516 1.00 44.31 169 ARG A CA 1
ATOM 1370 C C . ARG A 1 169 ? 18.754 6.745 -17.343 1.00 44.31 169 ARG A C 1
ATOM 1372 O O . ARG A 1 169 ? 19.648 5.908 -17.370 1.00 44.31 169 ARG A O 1
ATOM 1379 N N . GLY A 1 170 ? 17.599 6.581 -17.989 1.00 43.69 170 GLY A N 1
ATOM 1380 C CA . GLY A 1 170 ? 17.288 5.469 -18.895 1.00 43.69 170 GLY A CA 1
ATOM 1381 C C . GLY A 1 170 ? 17.513 5.762 -20.384 1.00 43.69 170 GLY A C 1
ATOM 1382 O O . GLY A 1 170 ? 16.786 5.211 -21.208 1.00 43.69 170 GLY A O 1
ATOM 1383 N N . ARG A 1 171 ? 18.458 6.643 -20.733 1.00 34.84 171 ARG A N 1
ATOM 138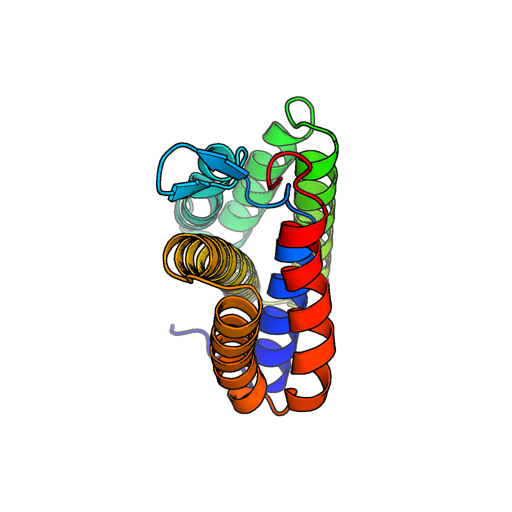4 C CA . ARG A 1 171 ? 19.019 6.775 -22.086 1.00 34.84 171 ARG A CA 1
ATOM 1385 C C . ARG A 1 171 ? 20.533 6.714 -22.013 1.00 34.84 171 ARG A C 1
ATOM 1387 O O . ARG A 1 171 ? 21.077 7.352 -21.084 1.00 34.84 171 ARG A O 1
#